Protein AF-A0A817W294-F1 (afdb_monomer)

Structure (mmCIF, N/CA/C/O backbone):
data_AF-A0A817W294-F1
#
_entry.id   AF-A0A817W294-F1
#
loop_
_atom_site.group_PDB
_atom_site.id
_atom_site.type_symbol
_atom_site.label_atom_id
_atom_site.label_alt_id
_atom_site.label_comp_id
_atom_site.label_asym_id
_atom_site.label_entity_id
_atom_site.label_seq_id
_atom_site.pdbx_PDB_ins_code
_atom_site.Cartn_x
_atom_site.Cartn_y
_atom_site.Cartn_z
_atom_site.occupancy
_atom_site.B_iso_or_equiv
_atom_site.auth_seq_id
_atom_site.auth_comp_id
_atom_site.auth_asym_id
_atom_site.auth_atom_id
_atom_site.pdbx_PDB_model_num
ATOM 1 N N . MET A 1 1 ? 1.281 -10.970 -10.893 1.00 59.84 1 MET A N 1
ATOM 2 C CA . MET A 1 1 ? 0.425 -10.815 -12.087 1.00 59.84 1 MET A CA 1
ATOM 3 C C . MET A 1 1 ? 1.211 -10.021 -13.109 1.00 59.84 1 MET A C 1
ATOM 5 O O . MET A 1 1 ? 1.767 -8.992 -12.745 1.00 59.84 1 MET A O 1
ATOM 9 N N . THR A 1 2 ? 1.355 -10.542 -14.321 1.00 75.12 2 THR A N 1
ATOM 10 C CA . THR A 1 2 ? 2.067 -9.890 -15.426 1.00 75.12 2 THR A CA 1
ATOM 11 C C . THR A 1 2 ? 1.050 -9.246 -16.364 1.00 75.12 2 THR A C 1
ATOM 13 O O . THR A 1 2 ? -0.044 -9.769 -16.534 1.00 75.12 2 THR A O 1
ATOM 16 N N . ASN A 1 3 ? 1.405 -8.130 -17.004 1.00 83.56 3 ASN A N 1
ATOM 17 C CA . ASN A 1 3 ? 0.548 -7.475 -18.010 1.00 83.56 3 ASN A CA 1
ATOM 18 C C . ASN A 1 3 ? 0.437 -8.266 -19.328 1.00 83.56 3 ASN A C 1
ATOM 20 O O . ASN A 1 3 ? -0.264 -7.847 -20.247 1.00 83.56 3 ASN A O 1
ATOM 24 N N . TRP A 1 4 ? 1.166 -9.374 -19.424 1.00 86.00 4 TRP A N 1
ATOM 25 C CA . TRP A 1 4 ? 1.313 -10.203 -20.606 1.00 86.00 4 TRP A CA 1
ATOM 26 C C . TRP A 1 4 ? 1.006 -11.648 -20.242 1.00 86.00 4 TRP A C 1
ATOM 28 O O . TRP A 1 4 ? 1.421 -12.120 -19.177 1.00 86.00 4 TRP A O 1
ATOM 38 N N . GLU A 1 5 ? 0.314 -12.328 -21.143 1.00 88.38 5 GLU A N 1
ATOM 39 C CA . GLU A 1 5 ? -0.019 -13.742 -21.067 1.00 88.38 5 GLU A CA 1
ATOM 40 C C . GLU A 1 5 ? 0.782 -14.513 -22.117 1.00 88.38 5 GLU A C 1
ATOM 42 O O . GLU A 1 5 ? 1.008 -14.037 -23.234 1.00 88.38 5 GLU A O 1
ATOM 47 N N . TYR A 1 6 ? 1.254 -15.697 -21.735 1.00 85.00 6 TYR A N 1
ATOM 48 C CA . TYR A 1 6 ? 1.935 -16.604 -22.647 1.00 85.00 6 TYR A CA 1
ATOM 49 C C . TYR A 1 6 ? 0.901 -17.369 -23.469 1.00 85.00 6 TYR A C 1
ATOM 51 O O . TYR A 1 6 ? 0.022 -18.012 -22.899 1.00 85.00 6 TYR A O 1
ATOM 59 N N . VAL A 1 7 ? 1.035 -17.342 -24.794 1.00 80.69 7 VAL A N 1
ATOM 60 C CA . VAL A 1 7 ? 0.187 -18.145 -25.677 1.00 80.69 7 VAL A CA 1
ATOM 61 C C . VAL A 1 7 ? 0.941 -19.429 -26.019 1.00 80.69 7 VAL A C 1
ATOM 63 O O . VAL A 1 7 ? 1.937 -19.365 -26.747 1.00 80.69 7 VAL A O 1
ATOM 66 N N . PRO A 1 8 ? 0.511 -20.600 -25.512 1.00 70.44 8 PRO A N 1
ATOM 67 C CA . PRO A 1 8 ? 1.127 -21.857 -25.897 1.00 70.44 8 PRO A CA 1
ATOM 68 C C . PRO A 1 8 ? 0.886 -22.096 -27.387 1.00 70.44 8 PRO A C 1
ATOM 70 O O . PRO A 1 8 ? -0.252 -22.120 -27.855 1.00 70.44 8 PRO A O 1
ATOM 73 N N . GLN A 1 9 ? 1.969 -22.267 -28.142 1.00 67.56 9 GLN A N 1
ATOM 74 C CA . GLN A 1 9 ? 1.885 -22.640 -29.548 1.00 67.56 9 GLN A CA 1
ATOM 75 C C . GLN A 1 9 ? 1.241 -24.029 -29.638 1.00 67.56 9 GLN A C 1
ATOM 7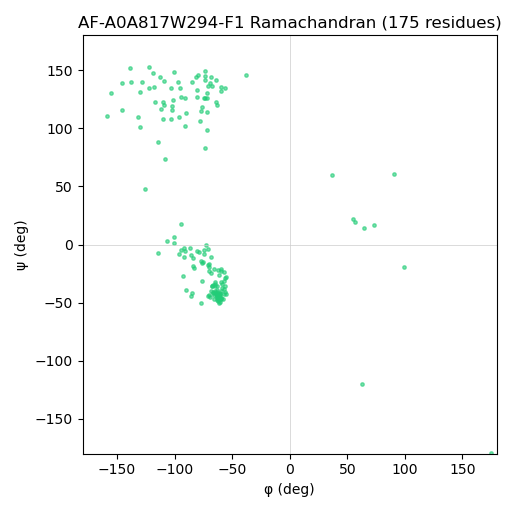7 O O . GLN A 1 9 ? 1.769 -25.002 -29.095 1.00 67.56 9 GLN A O 1
ATOM 82 N N . SER A 1 10 ? 0.098 -24.134 -30.318 1.00 60.41 10 SER A N 1
ATOM 83 C CA . SER A 1 10 ? -0.420 -25.433 -30.740 1.00 60.41 10 SER A CA 1
ATOM 84 C C . SER A 1 10 ? 0.655 -26.134 -31.572 1.00 60.41 10 SER A C 1
ATOM 86 O O . SER A 1 10 ? 1.290 -25.500 -32.415 1.00 60.41 10 SER A O 1
ATOM 88 N N . ALA A 1 11 ? 0.870 -27.415 -31.279 1.00 55.88 11 ALA A N 1
ATOM 89 C CA . ALA A 1 11 ? 1.911 -28.278 -31.825 1.00 55.88 11 ALA A CA 1
ATOM 90 C C . ALA A 1 11 ? 2.219 -28.050 -33.323 1.00 55.88 11 ALA A C 1
ATOM 92 O O . ALA A 1 11 ? 1.309 -27.820 -34.113 1.00 55.88 11 ALA A O 1
ATOM 93 N N . PHE A 1 12 ? 3.499 -28.228 -33.687 1.00 54.03 12 PHE A N 1
ATOM 94 C CA . PHE A 1 12 ? 4.094 -28.176 -35.039 1.00 54.03 12 PHE A CA 1
ATOM 95 C C . PHE A 1 12 ? 4.626 -26.814 -35.533 1.00 54.03 12 PHE A C 1
ATOM 97 O O . PHE A 1 12 ? 4.260 -26.340 -36.604 1.00 54.03 12 PHE A O 1
ATOM 104 N N . SER A 1 13 ? 5.611 -26.243 -34.829 1.00 55.28 13 SER A N 1
ATOM 105 C CA . SER A 1 13 ? 6.611 -25.367 -35.465 1.00 55.28 13 SER A CA 1
ATOM 106 C C . SER A 1 13 ? 8.027 -25.811 -35.069 1.00 55.28 13 SER A C 1
ATOM 108 O O . SER A 1 13 ? 8.276 -26.011 -33.881 1.00 55.28 13 SER A O 1
ATOM 110 N N . PRO A 1 14 ? 8.970 -25.980 -36.019 1.00 63.59 14 PRO A N 1
ATOM 111 C CA . PRO A 1 14 ? 10.350 -26.392 -35.735 1.00 63.59 14 PRO A CA 1
ATOM 112 C C . PRO A 1 14 ? 11.199 -25.290 -35.071 1.00 63.59 14 PRO A C 1
ATOM 114 O O . PRO A 1 14 ? 12.366 -25.520 -34.758 1.00 63.59 14 PRO A O 1
ATOM 117 N N . TYR A 1 15 ? 10.625 -24.108 -34.827 1.00 64.75 15 TYR A N 1
ATOM 118 C CA . TYR A 1 15 ? 11.266 -23.003 -34.121 1.00 64.75 15 TYR A CA 1
ATOM 119 C C . TYR A 1 15 ? 10.505 -22.701 -32.829 1.00 64.75 15 TYR A C 1
ATOM 121 O O . TYR A 1 15 ? 9.316 -22.391 -32.867 1.00 64.75 15 TYR A O 1
ATOM 129 N N . LEU A 1 16 ? 11.204 -22.757 -31.692 1.00 59.41 16 LEU A N 1
ATOM 130 C CA . LEU A 1 16 ? 10.671 -22.404 -30.375 1.00 59.41 16 LEU A CA 1
ATOM 131 C C . LEU A 1 16 ? 10.538 -20.875 -30.282 1.00 59.41 16 LEU A C 1
ATOM 133 O O . LEU A 1 16 ? 11.434 -20.184 -29.802 1.00 59.41 16 LEU A O 1
ATOM 137 N N . GLN A 1 17 ? 9.444 -20.327 -30.807 1.00 64.31 17 GLN A N 1
ATOM 138 C CA . GLN A 1 17 ? 9.115 -18.912 -30.652 1.00 64.31 17 GLN A CA 1
ATOM 139 C C . GLN A 1 17 ? 8.024 -18.788 -29.592 1.00 64.31 17 GLN A C 1
ATOM 141 O O . GLN A 1 17 ? 6.880 -19.185 -29.793 1.00 64.31 17 GLN A O 1
ATOM 146 N N . ALA A 1 18 ? 8.406 -18.272 -28.425 1.00 65.19 18 ALA A N 1
ATOM 147 C CA . ALA A 1 18 ? 7.459 -17.896 -27.390 1.00 65.19 18 ALA A CA 1
ATOM 148 C C . ALA A 1 18 ? 6.792 -16.576 -27.791 1.00 65.19 18 ALA A C 1
ATOM 150 O O . ALA A 1 18 ? 7.474 -15.558 -27.913 1.00 65.19 18 ALA A O 1
ATOM 151 N N . TYR A 1 19 ? 5.473 -16.590 -27.975 1.00 77.25 19 TYR A N 1
ATOM 152 C CA . TYR A 1 19 ? 4.691 -15.376 -28.195 1.00 77.25 19 TYR A CA 1
ATOM 153 C C . TYR A 1 19 ? 3.950 -15.009 -26.915 1.00 77.25 19 TYR A C 1
ATOM 155 O O . TYR A 1 19 ? 3.346 -15.857 -26.253 1.00 77.25 19 TYR A O 1
ATOM 163 N N . THR A 1 20 ? 4.000 -13.728 -26.573 1.00 85.44 20 THR A N 1
ATOM 164 C CA . THR A 1 20 ? 3.191 -13.150 -25.508 1.00 85.44 20 THR A CA 1
ATOM 165 C C . THR A 1 20 ? 2.182 -12.191 -26.112 1.00 85.44 20 THR A C 1
ATOM 167 O O . THR A 1 20 ? 2.463 -11.493 -27.087 1.00 85.44 20 THR A O 1
ATOM 170 N N . VAL A 1 21 ? 0.995 -12.153 -25.524 1.00 88.50 21 VAL A N 1
ATOM 171 C CA . VAL A 1 21 ? -0.052 -11.191 -25.871 1.00 88.50 21 VAL A CA 1
ATOM 172 C C . VAL A 1 21 ? -0.377 -10.346 -24.645 1.00 88.50 21 VAL A C 1
ATOM 174 O O . VAL A 1 21 ? -0.232 -10.828 -23.517 1.00 88.50 21 VAL A O 1
ATOM 177 N N . PRO A 1 22 ? -0.753 -9.071 -24.820 1.00 89.38 22 PRO A N 1
ATOM 178 C CA . PRO A 1 22 ? -1.144 -8.253 -23.689 1.00 89.38 22 PRO A CA 1
ATOM 179 C C . PRO A 1 22 ? -2.471 -8.763 -23.127 1.00 89.38 22 PRO A C 1
ATOM 181 O O . PRO A 1 22 ? -3.393 -9.090 -23.877 1.00 89.38 22 PRO A O 1
ATOM 184 N N . VAL A 1 23 ? -2.572 -8.796 -21.802 1.00 90.19 23 VAL A N 1
ATOM 185 C CA . VAL A 1 23 ? -3.837 -9.075 -21.118 1.00 90.19 23 VAL A CA 1
ATOM 186 C C . VAL A 1 23 ? -4.787 -7.903 -21.368 1.00 90.19 23 VAL A C 1
ATOM 188 O O . VAL A 1 23 ? -4.374 -6.743 -21.285 1.00 90.19 23 VAL A O 1
ATOM 191 N N . ASN A 1 24 ? -6.053 -8.200 -21.662 1.00 90.25 24 ASN A N 1
ATOM 192 C CA . ASN A 1 24 ? -7.080 -7.190 -21.903 1.00 90.25 24 ASN A CA 1
ATOM 193 C C . ASN A 1 24 ? -8.258 -7.366 -20.934 1.00 90.25 24 ASN A C 1
ATOM 195 O O . ASN A 1 24 ? -8.764 -8.474 -20.767 1.00 90.25 24 ASN A O 1
ATOM 199 N N . TYR A 1 25 ? -8.722 -6.265 -20.343 1.00 88.38 25 TYR A N 1
ATOM 200 C CA . TYR A 1 25 ? -9.918 -6.192 -19.500 1.00 88.38 25 TYR A CA 1
ATOM 201 C C . TYR A 1 25 ? -10.975 -5.325 -20.200 1.00 88.38 25 TYR A C 1
ATOM 203 O O . TYR A 1 25 ? -11.007 -4.107 -20.028 1.00 88.38 25 TYR A O 1
ATOM 211 N N . GLY A 1 26 ? -11.819 -5.926 -21.043 1.00 86.38 26 GLY A N 1
ATOM 212 C CA . GLY A 1 26 ? -12.745 -5.166 -21.895 1.00 86.38 26 GLY A CA 1
ATOM 213 C C . GLY A 1 26 ? -11.984 -4.265 -22.875 1.00 86.38 26 GLY A C 1
ATOM 214 O O . GLY A 1 26 ? -11.182 -4.759 -23.663 1.00 86.38 26 GLY A O 1
ATOM 215 N N . GLU A 1 27 ? -12.193 -2.949 -22.801 1.00 88.56 27 GLU A N 1
ATOM 216 C CA . GLU A 1 27 ? -11.468 -1.957 -23.620 1.00 88.56 27 GLU A CA 1
ATOM 217 C C . GLU A 1 27 ? -10.050 -1.653 -23.101 1.00 88.56 27 GLU A C 1
ATOM 219 O O . GLU A 1 27 ? -9.268 -0.947 -23.738 1.00 88.56 27 GLU A O 1
ATOM 224 N N . CYS A 1 28 ? -9.690 -2.191 -21.937 1.00 90.62 28 CYS A N 1
ATOM 225 C CA . CYS A 1 28 ? -8.442 -1.886 -21.268 1.00 90.62 28 CYS A CA 1
ATOM 226 C C . CYS A 1 28 ? -7.304 -2.829 -21.683 1.00 90.62 28 CYS A C 1
ATOM 228 O O . CYS A 1 28 ? -7.328 -4.006 -21.329 1.00 90.62 28 CYS A O 1
ATOM 230 N N . ASN A 1 29 ? -6.280 -2.315 -22.379 1.00 91.69 29 ASN A N 1
ATOM 231 C CA . ASN A 1 29 ? -5.117 -3.094 -22.831 1.00 91.69 29 ASN A CA 1
ATOM 232 C C . ASN A 1 29 ? -3.871 -2.858 -21.959 1.00 91.69 29 ASN A C 1
ATOM 234 O O . ASN A 1 29 ? -3.319 -1.752 -21.912 1.00 91.69 29 ASN A O 1
ATOM 238 N N . CYS A 1 30 ? -3.374 -3.923 -21.327 1.00 91.38 30 CYS A N 1
ATOM 239 C CA . CYS A 1 30 ? -2.264 -3.855 -20.375 1.00 91.38 30 CYS A CA 1
ATOM 240 C C . CYS A 1 30 ? -0.877 -3.693 -20.998 1.00 91.38 30 CYS A C 1
ATOM 242 O O . CYS A 1 30 ? 0.065 -3.311 -20.294 1.00 91.38 30 CYS A O 1
ATOM 244 N N . GLY A 1 31 ? -0.748 -3.946 -22.301 1.00 88.25 31 GLY A N 1
ATOM 245 C CA . GLY A 1 31 ? 0.449 -3.632 -23.078 1.00 88.25 31 GLY A CA 1
ATOM 246 C C . GLY A 1 31 ? 0.559 -2.142 -23.411 1.00 88.25 31 GLY A C 1
ATOM 247 O O . GLY A 1 31 ? 1.669 -1.622 -23.475 1.00 88.25 31 GLY A O 1
ATOM 248 N N . LEU A 1 32 ? -0.575 -1.447 -23.572 1.00 90.44 32 LEU A N 1
ATOM 249 C CA . LEU A 1 32 ? -0.617 -0.007 -23.865 1.00 90.44 32 LEU A CA 1
ATOM 250 C C . LEU A 1 32 ? -0.532 0.854 -22.600 1.00 90.44 32 LEU A C 1
ATOM 252 O O . LEU A 1 32 ? 0.164 1.867 -22.583 1.00 90.44 32 LEU A O 1
ATOM 256 N N . SER A 1 33 ? -1.236 0.469 -21.532 1.00 91.00 33 SER A N 1
ATOM 257 C CA . SER A 1 33 ? -1.216 1.200 -20.264 1.00 91.00 33 SER A CA 1
ATOM 258 C C . SER A 1 33 ? -1.342 0.261 -19.074 1.00 91.00 33 SER A C 1
ATOM 260 O O . SER A 1 33 ? -2.384 -0.337 -18.824 1.00 91.00 33 SER A O 1
ATOM 262 N N . PHE A 1 34 ? -0.292 0.203 -18.258 1.00 88.00 34 PHE A N 1
ATOM 263 C CA . PHE A 1 34 ? -0.285 -0.620 -17.048 1.00 88.00 34 PHE A CA 1
ATOM 264 C C . PHE A 1 34 ? -1.213 -0.100 -15.936 1.00 88.00 34 PHE A C 1
ATOM 266 O O . PHE A 1 34 ? -1.504 -0.832 -14.994 1.00 88.00 34 PHE A O 1
ATOM 273 N N . LYS A 1 35 ? -1.650 1.165 -16.006 1.00 89.62 35 LYS A N 1
ATOM 274 C CA . LYS A 1 35 ? -2.553 1.786 -15.016 1.00 89.62 35 LYS A CA 1
ATOM 275 C C . LYS A 1 35 ? -4.023 1.701 -15.408 1.00 89.62 35 LYS A C 1
ATOM 277 O O . LYS A 1 35 ? -4.868 2.178 -14.658 1.00 89.62 35 LYS A O 1
ATOM 282 N N . CYS A 1 36 ? -4.305 1.189 -16.595 1.00 91.06 36 CYS A N 1
ATOM 283 C CA . CYS A 1 36 ? -5.647 1.151 -17.125 1.00 91.06 36 CYS A CA 1
ATOM 284 C C . CYS A 1 36 ? -6.555 0.251 -16.265 1.00 91.06 36 CYS A C 1
ATOM 286 O O . CYS A 1 36 ? -6.129 -0.797 -15.765 1.00 91.06 36 CYS A O 1
ATOM 288 N N . THR A 1 37 ? -7.800 0.695 -16.097 1.00 91.81 37 THR A N 1
ATOM 289 C CA . THR A 1 37 ? -8.861 0.013 -15.356 1.00 91.81 37 THR A CA 1
ATOM 290 C C . THR A 1 37 ? -10.179 0.133 -16.115 1.00 91.81 37 THR A C 1
ATOM 292 O O . THR A 1 37 ? -10.403 1.085 -16.860 1.00 91.81 37 THR A O 1
ATOM 295 N N . GLN A 1 38 ? -11.050 -0.847 -15.918 1.00 90.56 38 GLN A N 1
ATOM 296 C CA . GLN A 1 38 ? -12.356 -0.970 -16.537 1.00 90.56 38 GLN A CA 1
ATOM 297 C C . GLN A 1 38 ? -13.370 -1.426 -15.486 1.00 90.56 38 GLN A C 1
ATOM 299 O O . GLN A 1 38 ? -13.086 -2.305 -14.668 1.00 90.56 38 GLN A O 1
ATOM 304 N N . SER A 1 39 ? -14.572 -0.853 -15.530 1.00 87.69 39 SER A N 1
ATOM 305 C CA . SER A 1 39 ? -15.683 -1.290 -14.682 1.00 87.69 39 SER A CA 1
ATOM 306 C C . SER A 1 39 ? -16.243 -2.619 -15.186 1.00 87.69 39 SER A C 1
ATOM 308 O O . SER A 1 39 ? -16.632 -2.723 -16.350 1.00 87.69 39 SER A O 1
ATOM 310 N N . SER A 1 40 ? -16.312 -3.614 -14.304 1.00 79.62 40 SER A N 1
ATOM 311 C CA . SER A 1 40 ? -16.955 -4.904 -14.541 1.00 79.62 40 SER A CA 1
ATOM 312 C C . SER A 1 40 ? -17.861 -5.220 -13.356 1.00 79.62 40 SER A C 1
ATOM 314 O O . SER A 1 40 ? -17.383 -5.443 -12.248 1.00 79.62 40 SER A O 1
ATOM 316 N N . GLY A 1 41 ? -19.180 -5.185 -13.563 1.00 72.94 41 GLY A N 1
ATOM 317 C CA . GLY A 1 41 ? -20.146 -5.488 -12.498 1.00 72.94 41 GLY A CA 1
ATOM 318 C C . GLY A 1 41 ? -20.141 -4.505 -11.318 1.00 72.94 41 GLY A C 1
ATOM 319 O O . GLY A 1 41 ? -20.718 -4.805 -10.287 1.00 72.94 41 GLY A O 1
ATOM 320 N N . GLY A 1 42 ? -19.513 -3.331 -11.455 1.00 77.50 42 GLY A N 1
ATOM 321 C CA . GLY A 1 42 ? -19.379 -2.323 -10.396 1.00 77.50 42 GLY A CA 1
ATOM 322 C C . GLY A 1 42 ? -18.028 -2.346 -9.668 1.00 77.50 42 GLY A C 1
ATOM 323 O O . GLY A 1 42 ? -17.640 -1.321 -9.099 1.00 77.50 42 GLY A O 1
ATOM 324 N N . MET A 1 43 ? -17.278 -3.453 -9.751 1.00 84.56 43 MET A N 1
ATOM 325 C CA . MET A 1 43 ? -15.879 -3.512 -9.331 1.00 84.56 43 MET A CA 1
ATOM 326 C C . MET A 1 43 ? -14.991 -3.027 -10.474 1.00 84.5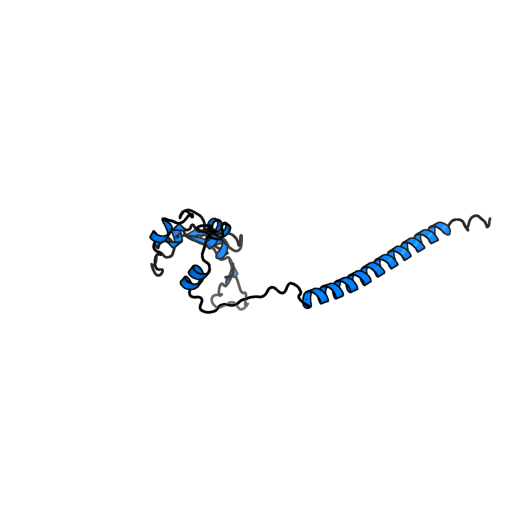6 43 MET A C 1
ATOM 328 O O . MET A 1 43 ? -15.222 -3.339 -11.645 1.00 84.56 43 MET A O 1
ATOM 332 N N . MET A 1 44 ? -13.955 -2.259 -10.153 1.00 90.56 44 MET A N 1
ATOM 333 C CA . MET A 1 44 ? -12.944 -1.928 -11.148 1.00 90.56 44 MET A CA 1
ATOM 334 C C . MET A 1 44 ? -11.981 -3.109 -11.263 1.00 90.56 44 MET A C 1
ATOM 336 O O . MET A 1 44 ? -11.490 -3.631 -10.263 1.00 90.56 44 MET A O 1
ATOM 340 N N . SER A 1 45 ? -11.698 -3.509 -12.494 1.00 89.75 45 SER A N 1
ATOM 341 C CA . SER A 1 45 ? -10.718 -4.532 -12.859 1.00 89.75 45 SER A CA 1
ATOM 342 C C . SER A 1 45 ? -9.699 -3.920 -13.809 1.00 89.75 45 SER A C 1
ATOM 344 O O . SER A 1 45 ? -9.995 -2.948 -14.498 1.00 89.75 45 SER A O 1
ATOM 346 N N . GLY A 1 46 ? -8.479 -4.431 -13.841 1.00 90.44 46 GLY A N 1
ATOM 347 C CA . GLY A 1 46 ? -7.446 -3.806 -14.646 1.00 90.44 46 GLY A CA 1
ATOM 348 C C . GLY A 1 46 ? -6.090 -4.447 -14.469 1.00 90.44 46 GLY A C 1
ATOM 349 O O . GLY A 1 46 ? -5.895 -5.390 -13.703 1.00 90.44 46 GLY A O 1
ATOM 350 N N . CYS A 1 47 ? -5.131 -3.888 -15.188 1.00 90.56 47 CYS A N 1
ATOM 351 C CA . CYS A 1 47 ? -3.784 -4.431 -15.322 1.00 90.56 47 CYS A CA 1
ATOM 352 C C . CYS A 1 47 ? -3.022 -4.443 -14.000 1.00 90.56 47 CYS A C 1
ATOM 354 O O . CYS A 1 47 ? -2.244 -5.355 -13.723 1.00 90.56 47 CYS A O 1
ATOM 356 N N . TYR A 1 48 ? -3.282 -3.437 -13.162 1.00 90.75 48 TYR A N 1
ATOM 357 C CA . TYR A 1 48 ? -2.735 -3.348 -11.821 1.00 90.75 48 TYR A CA 1
ATOM 358 C C . TYR A 1 48 ? -3.850 -3.565 -10.785 1.00 90.75 48 TYR A C 1
ATOM 360 O O . TYR A 1 48 ? -4.685 -2.671 -10.591 1.00 90.75 48 TYR A O 1
ATOM 368 N N . PRO A 1 49 ? -3.873 -4.721 -10.091 1.00 88.12 49 PRO A N 1
ATOM 369 C CA . PRO A 1 49 ? -4.946 -5.069 -9.156 1.00 88.12 49 PRO A CA 1
ATOM 370 C C . PRO A 1 49 ? -5.135 -4.024 -8.064 1.00 88.12 49 PRO A C 1
ATOM 372 O O . PRO A 1 49 ? -6.258 -3.640 -7.763 1.00 88.12 49 PRO A O 1
ATOM 375 N N . LEU A 1 50 ? -4.034 -3.486 -7.528 1.00 91.12 50 LEU A N 1
ATOM 376 C CA . LEU A 1 50 ? -4.102 -2.453 -6.502 1.00 91.12 50 LEU A CA 1
ATOM 377 C C . LEU A 1 50 ? -4.775 -1.179 -7.031 1.00 91.12 50 LEU A C 1
ATOM 379 O O . LEU A 1 50 ? -5.643 -0.645 -6.354 1.00 91.12 50 LEU A O 1
ATOM 383 N N . LYS A 1 51 ? -4.454 -0.709 -8.249 1.00 92.19 51 LYS A N 1
ATOM 384 C CA . LYS A 1 51 ? -5.129 0.483 -8.804 1.00 92.19 51 LYS A CA 1
ATOM 385 C C . LYS A 1 51 ? -6.615 0.227 -9.041 1.00 92.19 51 LYS A C 1
ATOM 387 O O . LYS A 1 51 ? -7.429 1.112 -8.803 1.00 92.19 51 LYS A O 1
ATOM 392 N N . SER A 1 52 ? -6.947 -0.990 -9.449 1.00 91.69 52 SER A N 1
ATOM 393 C CA . SER A 1 52 ? -8.325 -1.432 -9.653 1.00 91.69 52 SER A CA 1
ATOM 394 C C . SER A 1 52 ? -9.105 -1.416 -8.330 1.00 91.69 52 SER A C 1
ATOM 396 O O . SER A 1 52 ? -10.148 -0.777 -8.229 1.00 91.69 52 SER A O 1
ATOM 398 N N . ILE A 1 53 ? -8.548 -1.978 -7.256 1.00 91.62 53 ILE A N 1
ATOM 399 C CA . ILE A 1 53 ? -9.156 -1.928 -5.915 1.00 91.62 53 ILE A CA 1
ATOM 400 C C . ILE A 1 53 ? -9.321 -0.480 -5.438 1.00 91.62 53 ILE A C 1
ATOM 402 O O . ILE A 1 53 ? -10.400 -0.101 -4.996 1.00 91.62 53 ILE A O 1
ATOM 406 N N . LEU A 1 54 ? -8.284 0.350 -5.582 1.00 93.69 54 LEU A N 1
ATOM 407 C CA . LEU A 1 54 ? -8.311 1.756 -5.169 1.00 93.69 54 LEU A CA 1
ATOM 408 C C . LEU A 1 54 ? -9.418 2.557 -5.871 1.00 93.69 54 LEU A C 1
ATOM 410 O O . LEU A 1 54 ? -10.067 3.397 -5.252 1.00 93.69 54 LEU A O 1
ATOM 414 N N . GLN A 1 55 ? -9.667 2.281 -7.148 1.00 93.31 55 GLN A N 1
ATOM 415 C CA . GLN A 1 55 ? -10.707 2.962 -7.921 1.00 93.31 55 GLN A CA 1
ATOM 416 C C . GLN A 1 55 ? -12.099 2.343 -7.769 1.00 93.31 55 GLN A C 1
ATOM 418 O O . GLN A 1 55 ? -13.080 2.928 -8.231 1.00 93.31 55 GLN A O 1
ATOM 423 N N . THR A 1 56 ? -12.207 1.183 -7.125 1.00 92.38 56 THR A N 1
ATOM 424 C CA . THR A 1 56 ? -13.496 0.568 -6.810 1.00 92.38 56 THR A CA 1
ATOM 425 C C . THR A 1 56 ? -14.219 1.404 -5.755 1.00 92.38 56 THR A C 1
ATOM 427 O O . THR A 1 56 ? -13.602 1.988 -4.862 1.00 92.38 56 THR A O 1
ATOM 430 N N . LYS A 1 57 ? -15.545 1.493 -5.870 1.00 91.75 57 LYS A N 1
ATOM 431 C CA . LYS A 1 57 ? -16.384 2.168 -4.874 1.00 91.75 57 LYS A CA 1
ATOM 432 C C . LYS A 1 57 ? -16.662 1.243 -3.692 1.00 91.75 57 LYS A C 1
ATOM 434 O O . LYS A 1 57 ? -16.871 0.047 -3.883 1.00 91.75 57 LYS A O 1
ATOM 439 N N . LEU A 1 58 ? -16.727 1.802 -2.486 1.00 88.81 58 LEU A N 1
ATOM 440 C CA . LEU A 1 58 ? -16.889 1.044 -1.244 1.00 88.81 58 LEU A CA 1
ATOM 441 C C . LEU A 1 58 ? -18.149 0.164 -1.237 1.00 88.81 58 LEU A C 1
ATOM 443 O O . LEU A 1 58 ? -18.082 -0.970 -0.771 1.00 88.81 58 LEU A O 1
ATOM 447 N N . TYR A 1 59 ? -19.266 0.636 -1.801 1.00 86.69 59 TYR A N 1
ATOM 448 C CA . TYR A 1 59 ? -20.527 -0.118 -1.845 1.00 86.69 59 TYR A CA 1
ATOM 449 C C . TYR A 1 59 ? -20.379 -1.491 -2.508 1.00 86.69 59 TYR A C 1
ATOM 451 O O . TYR A 1 59 ? -21.096 -2.420 -2.146 1.00 86.69 59 TYR A O 1
ATOM 459 N N . CYS A 1 60 ? -19.430 -1.633 -3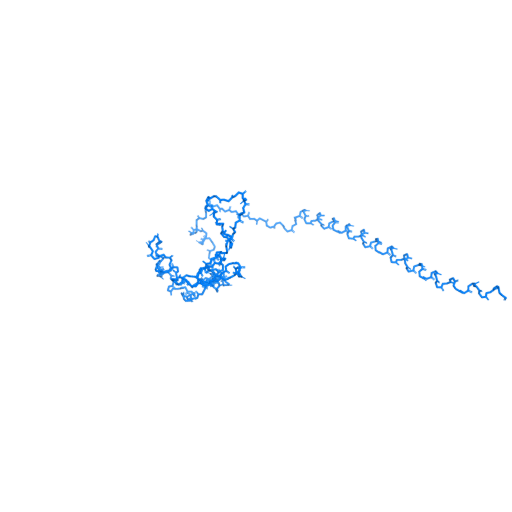.438 1.00 87.88 60 CYS A N 1
ATOM 460 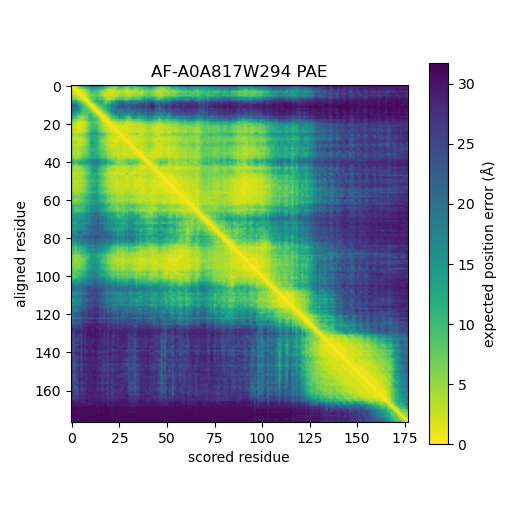C CA . CYS A 1 60 ? -19.189 -2.881 -4.144 1.00 87.88 60 CYS A CA 1
ATOM 461 C C . CYS A 1 60 ? -18.815 -4.022 -3.190 1.00 87.88 60 CYS A C 1
ATOM 463 O O . CYS A 1 60 ? -19.206 -5.156 -3.412 1.00 87.88 60 CYS A O 1
ATOM 465 N N . PHE A 1 61 ? -18.138 -3.724 -2.077 1.00 84.88 61 PHE A N 1
ATOM 466 C CA . PHE A 1 61 ? -17.774 -4.720 -1.062 1.00 84.88 61 PHE A CA 1
ATOM 467 C C . PHE A 1 61 ? -18.956 -5.181 -0.191 1.00 84.88 61 PHE A C 1
ATOM 469 O O . PHE A 1 61 ? -18.821 -6.120 0.592 1.00 84.88 61 PHE A O 1
ATOM 476 N N . TYR A 1 62 ? -20.116 -4.538 -0.326 1.00 83.38 62 TYR A N 1
ATOM 477 C CA . TYR A 1 62 ? -21.338 -4.856 0.415 1.00 83.38 62 TYR A CA 1
ATOM 478 C C . TYR A 1 62 ? -22.464 -5.372 -0.497 1.00 83.38 62 TYR A C 1
ATOM 480 O O . TYR A 1 62 ? -23.483 -5.851 0.002 1.00 83.38 62 TYR A O 1
ATOM 488 N N . ASP A 1 63 ? -22.279 -5.336 -1.822 1.00 83.56 63 ASP A N 1
ATOM 489 C CA . ASP A 1 63 ? -23.209 -5.889 -2.808 1.00 83.56 63 ASP A CA 1
ATOM 490 C C . ASP A 1 63 ? -22.619 -7.142 -3.472 1.00 83.56 63 ASP A C 1
ATOM 492 O O . ASP A 1 63 ? -21.582 -7.098 -4.132 1.00 83.56 63 ASP A O 1
ATOM 496 N N . GLN A 1 64 ? -23.301 -8.280 -3.335 1.00 79.06 64 GLN A N 1
ATOM 497 C CA . GLN A 1 64 ? -22.830 -9.549 -3.900 1.00 79.06 64 GLN A CA 1
ATOM 498 C C . GLN A 1 64 ? -22.788 -9.539 -5.417 1.00 79.06 64 GLN A C 1
ATOM 500 O O . GLN A 1 64 ? -21.894 -10.152 -5.985 1.00 79.06 64 GLN A O 1
ATOM 505 N N . ASN A 1 65 ? -23.693 -8.802 -6.066 1.00 79.75 65 ASN A N 1
ATOM 506 C CA . ASN A 1 65 ? -23.685 -8.688 -7.522 1.00 79.75 65 ASN A CA 1
ATOM 507 C C . ASN A 1 65 ? -22.394 -8.032 -8.031 1.00 79.75 65 ASN A C 1
ATOM 509 O O . ASN A 1 65 ? -22.028 -8.221 -9.188 1.00 79.75 65 ASN A O 1
ATOM 513 N N . CYS A 1 66 ? -21.719 -7.273 -7.163 1.00 82.94 66 CYS A N 1
ATOM 514 C CA . CYS A 1 66 ? -20.502 -6.551 -7.480 1.00 82.94 66 CYS A CA 1
ATOM 515 C C . CYS A 1 66 ? -19.227 -7.362 -7.218 1.00 82.94 66 CYS A C 1
ATOM 517 O O . CYS A 1 66 ? -18.288 -7.302 -8.010 1.00 82.94 66 CYS A O 1
ATOM 519 N N . ILE A 1 67 ? -19.198 -8.140 -6.130 1.00 78.50 67 ILE A N 1
ATOM 520 C CA . ILE A 1 67 ? -18.054 -8.999 -5.781 1.00 78.50 67 ILE A CA 1
ATOM 521 C C . ILE A 1 67 ? -18.028 -10.256 -6.645 1.00 78.50 67 ILE A C 1
ATOM 523 O O . ILE A 1 67 ? -16.982 -10.620 -7.180 1.00 78.50 67 ILE A O 1
ATOM 527 N N . ASP A 1 68 ? -19.162 -10.950 -6.728 1.00 75.62 68 ASP A N 1
ATOM 528 C CA . ASP A 1 68 ? -19.256 -12.233 -7.406 1.00 75.62 68 ASP A CA 1
ATOM 529 C C . ASP A 1 68 ? -20.697 -12.547 -7.798 1.00 75.62 68 ASP A C 1
ATOM 531 O O . ASP A 1 68 ? -21.542 -12.882 -6.961 1.00 75.62 68 ASP A O 1
ATOM 535 N N . SER A 1 69 ? -20.949 -12.527 -9.106 1.00 69.56 69 SER A N 1
ATOM 536 C CA . SER A 1 69 ? -22.210 -12.972 -9.696 1.00 69.56 69 SER A CA 1
ATOM 537 C C . SER A 1 69 ? -22.556 -14.423 -9.351 1.00 69.56 69 SER A C 1
ATOM 539 O O . SER A 1 69 ? -23.727 -14.792 -9.383 1.00 69.56 69 SER A O 1
ATOM 541 N N . ASN A 1 70 ? -21.558 -15.247 -9.020 1.00 72.75 70 ASN A N 1
ATOM 542 C CA . ASN A 1 70 ? -21.717 -16.668 -8.727 1.00 72.75 70 ASN A CA 1
ATOM 543 C C . ASN A 1 70 ? -21.956 -16.940 -7.231 1.00 72.75 70 ASN A C 1
ATOM 545 O O . ASN A 1 70 ? -22.254 -18.075 -6.864 1.00 72.75 70 ASN A O 1
ATOM 549 N N . GLY A 1 71 ? -21.877 -15.914 -6.377 1.00 69.06 71 GLY A N 1
ATOM 550 C CA . GLY A 1 71 ? -22.270 -15.985 -4.970 1.00 69.06 71 GLY A CA 1
ATOM 551 C C . GLY A 1 71 ? -21.328 -16.760 -4.043 1.00 69.06 71 GLY A C 1
ATOM 552 O O . GLY A 1 71 ? -21.732 -17.081 -2.928 1.00 69.06 71 GLY A O 1
ATOM 553 N N . ASN A 1 72 ? -20.083 -17.037 -4.442 1.00 76.12 72 ASN A N 1
ATOM 554 C CA . ASN A 1 72 ? -19.110 -17.738 -3.594 1.00 76.12 72 ASN A CA 1
ATOM 555 C C . ASN A 1 72 ? -18.635 -16.889 -2.410 1.00 76.12 72 ASN A C 1
ATOM 557 O O . ASN A 1 72 ? -18.170 -17.429 -1.407 1.00 76.12 72 ASN A O 1
ATOM 561 N N . PHE A 1 73 ? -18.742 -15.565 -2.521 1.00 71.25 73 PHE A N 1
ATOM 562 C CA . PHE A 1 73 ? -18.360 -14.642 -1.460 1.00 71.25 73 PHE A CA 1
ATOM 563 C C . PHE A 1 73 ? -19.563 -14.241 -0.610 1.00 71.25 73 PHE A C 1
ATOM 565 O O . PHE A 1 73 ? -20.629 -13.883 -1.119 1.00 71.25 73 PHE A O 1
ATOM 572 N N . THR A 1 74 ? -19.369 -14.272 0.706 1.00 71.94 74 THR A N 1
ATOM 573 C CA . THR A 1 74 ? -20.360 -13.836 1.689 1.00 71.94 74 THR A CA 1
ATOM 574 C C . THR A 1 74 ? -20.481 -12.313 1.669 1.00 71.94 74 THR A C 1
ATOM 576 O O . THR A 1 74 ? -19.475 -11.611 1.767 1.00 71.94 74 THR A O 1
ATOM 579 N N . ARG A 1 75 ? -21.712 -11.791 1.586 1.00 68.94 75 ARG A N 1
ATOM 580 C CA . ARG A 1 75 ? -21.970 -10.349 1.737 1.00 68.94 75 ARG A CA 1
ATOM 581 C C . ARG A 1 75 ? -21.512 -9.876 3.111 1.00 68.94 75 ARG A C 1
ATOM 583 O O . ARG A 1 75 ? -21.835 -10.503 4.121 1.00 68.94 75 ARG A O 1
ATOM 590 N N . LEU A 1 76 ? -20.827 -8.738 3.151 1.00 71.88 76 LEU A N 1
ATOM 591 C CA . LEU A 1 76 ? -20.631 -8.002 4.393 1.00 71.88 76 LEU A CA 1
ATOM 592 C C . LEU A 1 76 ? -21.946 -7.317 4.785 1.00 71.88 76 LEU A C 1
ATOM 594 O O . LEU A 1 76 ? -22.691 -6.841 3.929 1.00 71.88 76 LEU A O 1
ATOM 598 N N . ASN A 1 77 ? -22.253 -7.287 6.082 1.00 72.25 77 ASN A N 1
ATOM 599 C CA . ASN A 1 77 ? -23.469 -6.639 6.562 1.00 72.25 77 ASN A CA 1
ATOM 600 C C . ASN A 1 77 ? -23.303 -5.112 6.515 1.00 72.25 77 ASN A C 1
ATOM 602 O O . ASN A 1 77 ? -22.359 -4.565 7.081 1.00 72.25 77 ASN A O 1
ATOM 606 N N . MET A 1 78 ? -24.238 -4.428 5.855 1.00 71.06 78 MET A N 1
ATOM 607 C CA . MET A 1 78 ? -24.223 -2.973 5.689 1.00 71.06 78 MET A CA 1
ATOM 608 C C . MET A 1 78 ? -24.495 -2.219 7.002 1.00 71.06 78 MET A C 1
ATOM 610 O O . MET A 1 78 ? -24.141 -1.049 7.127 1.00 71.06 78 MET A O 1
ATOM 614 N N . SER A 1 79 ? -25.090 -2.880 8.003 1.00 69.75 79 SER A N 1
ATOM 615 C CA . SER A 1 79 ? -25.517 -2.245 9.259 1.00 69.75 79 SER A CA 1
ATOM 616 C C . SER A 1 79 ? -24.378 -1.589 10.051 1.00 69.75 79 SER A C 1
ATOM 618 O O . SER A 1 79 ? -24.621 -0.713 10.873 1.00 69.75 79 SER A O 1
ATOM 620 N N . THR A 1 80 ? -23.125 -1.988 9.821 1.00 64.06 80 THR A N 1
ATOM 621 C CA . THR A 1 80 ? -21.947 -1.371 10.452 1.00 64.06 80 THR A CA 1
ATOM 622 C C . THR A 1 80 ? -21.536 -0.029 9.839 1.00 64.06 80 THR A C 1
ATOM 624 O O . THR A 1 80 ? -20.781 0.694 10.481 1.00 64.06 80 THR A O 1
ATOM 627 N N . LEU A 1 81 ? -22.037 0.345 8.653 1.00 69.75 81 LEU A N 1
ATOM 628 C CA . LEU A 1 81 ? -21.670 1.602 7.978 1.00 69.75 81 LEU A CA 1
ATOM 629 C C . LEU A 1 81 ? -22.632 2.759 8.210 1.00 69.75 81 LEU A C 1
ATOM 631 O O . LEU A 1 81 ? -22.293 3.884 7.861 1.00 69.75 81 LEU A O 1
ATOM 635 N N . GLU A 1 82 ? -23.785 2.540 8.842 1.00 71.19 82 GLU A N 1
ATOM 636 C CA . GLU A 1 82 ? -24.724 3.634 9.139 1.00 71.19 82 GLU A CA 1
ATOM 637 C C . GLU A 1 82 ? -24.109 4.725 10.031 1.00 71.19 82 GLU A C 1
ATOM 639 O O . GLU A 1 82 ? -24.561 5.866 10.016 1.00 71.19 82 GLU A O 1
ATOM 644 N N . LYS A 1 83 ? -23.063 4.379 10.794 1.00 75.88 83 LYS A N 1
ATOM 645 C CA . LYS A 1 83 ? -22.301 5.298 11.651 1.00 75.88 83 LYS A CA 1
ATOM 646 C C . LYS A 1 83 ? -20.916 5.650 11.098 1.00 75.88 83 LYS A C 1
ATOM 648 O O . LYS A 1 83 ? -20.165 6.328 11.790 1.00 75.88 83 LYS A O 1
ATOM 653 N N . SER A 1 84 ? -20.558 5.164 9.910 1.00 81.75 84 SER A N 1
ATOM 654 C CA . SER A 1 84 ? -19.262 5.470 9.299 1.00 81.75 84 SER A CA 1
ATOM 655 C C . SER A 1 84 ? -19.259 6.904 8.780 1.00 81.75 84 SER A C 1
ATOM 657 O O . SER A 1 84 ? -20.267 7.395 8.265 1.00 81.75 84 SER A O 1
ATOM 659 N N . GLN A 1 85 ? -18.113 7.576 8.866 1.00 85.62 85 GLN A N 1
ATOM 660 C CA . GLN A 1 85 ? -17.944 8.870 8.206 1.00 85.62 85 GLN A CA 1
ATOM 661 C C . GLN A 1 85 ? -17.762 8.736 6.685 1.00 85.62 85 GLN A C 1
ATOM 663 O O . GLN A 1 85 ? -17.878 9.719 5.947 1.00 85.62 85 GLN A O 1
ATOM 668 N N . PHE A 1 86 ? -17.468 7.530 6.191 1.00 86.19 86 PHE A N 1
ATOM 669 C CA . PHE A 1 86 ? -17.234 7.280 4.778 1.00 86.19 86 PHE A CA 1
ATOM 670 C C . PHE A 1 86 ? -18.531 6.908 4.060 1.00 86.19 86 PHE A C 1
ATOM 672 O O . PHE A 1 86 ? -19.227 5.954 4.400 1.00 86.19 86 PHE A O 1
ATOM 679 N N . ASN A 1 87 ? -18.840 7.642 2.990 1.00 86.94 87 ASN A N 1
ATOM 680 C CA . ASN A 1 87 ? -19.980 7.330 2.136 1.00 86.94 87 ASN A CA 1
ATOM 681 C C . ASN A 1 87 ? -19.706 6.052 1.322 1.00 86.94 87 ASN A C 1
ATOM 683 O O . ASN A 1 87 ? -18.647 5.923 0.710 1.00 86.94 87 ASN A O 1
ATOM 687 N N . LEU A 1 88 ? -20.682 5.151 1.214 1.00 86.69 88 LEU A N 1
ATOM 688 C CA . LEU A 1 88 ? -20.613 3.945 0.375 1.00 86.69 88 LEU A CA 1
ATOM 689 C C . LEU A 1 88 ? -20.288 4.228 -1.102 1.00 86.69 88 LEU A C 1
ATOM 691 O O . LEU A 1 88 ? -19.677 3.409 -1.785 1.00 86.69 88 LEU A O 1
ATOM 695 N N . ASN A 1 89 ? -20.648 5.405 -1.608 1.00 88.88 89 ASN A N 1
ATOM 696 C CA . ASN A 1 89 ? -20.337 5.823 -2.974 1.00 88.88 89 ASN A CA 1
ATOM 697 C C . ASN A 1 89 ? -18.905 6.348 -3.159 1.00 88.88 89 ASN A C 1
ATOM 699 O O . ASN A 1 89 ? -18.515 6.639 -4.293 1.00 88.88 89 ASN A O 1
ATOM 703 N N . SER A 1 90 ? -18.131 6.484 -2.079 1.00 90.81 90 SER A N 1
ATOM 704 C CA . SER A 1 90 ? -16.732 6.905 -2.148 1.00 90.81 90 SER A CA 1
ATOM 705 C C . SER 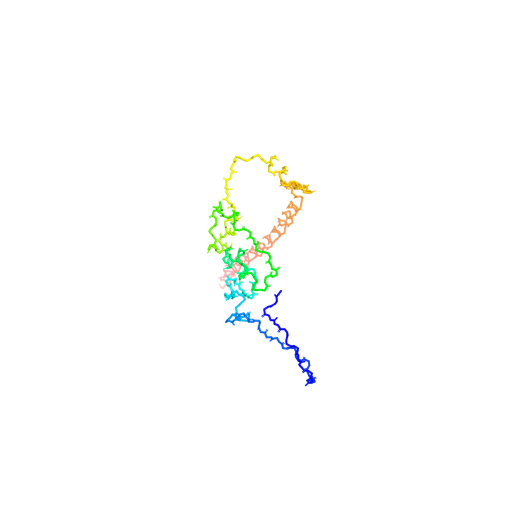A 1 90 ? -15.832 5.793 -2.694 1.00 90.81 90 SER A C 1
ATOM 707 O O . SER A 1 90 ? -16.112 4.602 -2.545 1.00 90.81 90 SER A O 1
ATOM 709 N N . ILE A 1 91 ? -14.759 6.193 -3.377 1.00 93.00 91 ILE A N 1
ATOM 710 C CA . ILE A 1 91 ? -13.725 5.273 -3.864 1.00 93.00 91 ILE A CA 1
ATOM 711 C C . ILE A 1 91 ? -12.771 4.893 -2.729 1.00 93.00 91 ILE A C 1
ATOM 713 O O . ILE A 1 91 ? -12.447 5.730 -1.882 1.00 93.00 91 ILE A O 1
ATOM 717 N N . ILE A 1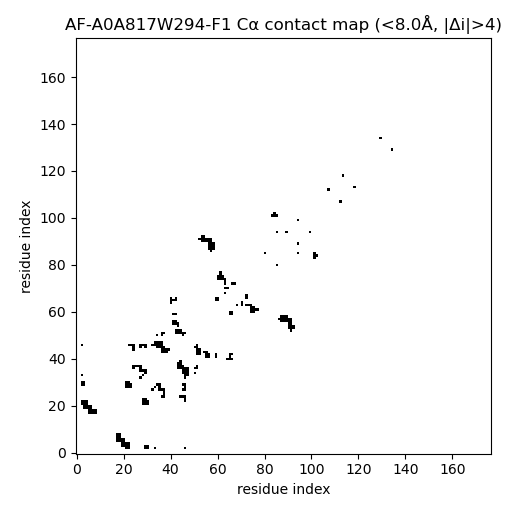 92 ? -12.271 3.657 -2.748 1.00 93.25 92 ILE A N 1
ATOM 718 C CA . ILE A 1 92 ? -11.334 3.142 -1.736 1.00 93.25 92 ILE A CA 1
ATOM 719 C C . ILE A 1 92 ? -10.077 4.017 -1.618 1.00 93.25 92 ILE A C 1
ATOM 721 O O . ILE A 1 92 ? -9.591 4.244 -0.514 1.00 93.25 92 ILE A O 1
ATOM 725 N N . GLU A 1 93 ? -9.588 4.582 -2.725 1.00 94.31 93 GLU A N 1
ATOM 726 C CA . GLU A 1 93 ? -8.455 5.519 -2.742 1.00 94.31 93 GLU A CA 1
ATOM 727 C C . GLU A 1 93 ? -8.688 6.721 -1.820 1.00 94.31 93 GLU A C 1
ATOM 729 O O . GLU A 1 93 ? -7.807 7.094 -1.052 1.00 94.31 93 GLU A O 1
ATOM 734 N N . SER A 1 94 ? -9.896 7.292 -1.831 1.00 92.81 94 SER A N 1
ATOM 735 C CA . SER A 1 94 ? -10.239 8.429 -0.972 1.00 92.81 94 SER A CA 1
ATOM 736 C C . SER A 1 94 ? -10.280 8.042 0.503 1.00 92.81 94 SER A C 1
ATOM 738 O O . SER A 1 94 ? -9.906 8.844 1.354 1.00 92.81 94 SER A O 1
ATOM 740 N N . ILE A 1 95 ? -10.739 6.829 0.810 1.00 92.62 95 ILE A N 1
ATOM 741 C CA . ILE A 1 95 ? -10.834 6.325 2.184 1.00 92.62 95 ILE A CA 1
ATOM 742 C C . ILE A 1 95 ? -9.428 6.063 2.738 1.00 92.62 95 ILE A C 1
ATOM 744 O O . ILE A 1 95 ? -9.111 6.467 3.856 1.00 92.62 95 ILE A O 1
ATOM 748 N N . LEU A 1 96 ? -8.552 5.458 1.933 1.00 93.19 96 LEU A N 1
ATOM 749 C CA . LEU A 1 96 ? -7.156 5.207 2.297 1.00 93.19 96 LEU A CA 1
ATOM 750 C C . LEU A 1 96 ? -6.332 6.485 2.439 1.00 93.19 96 LEU A C 1
ATOM 752 O O . LEU A 1 96 ? -5.486 6.554 3.327 1.00 93.19 96 LEU A O 1
ATOM 756 N N . ASN A 1 97 ? -6.596 7.510 1.627 1.00 93.00 97 ASN A N 1
ATOM 757 C CA . ASN A 1 97 ? -5.957 8.819 1.792 1.00 93.00 97 ASN A CA 1
ATOM 758 C C . ASN A 1 97 ? -6.288 9.459 3.153 1.00 93.00 97 ASN A C 1
ATOM 760 O O . ASN A 1 97 ? -5.472 10.201 3.690 1.00 93.00 97 ASN A O 1
ATOM 764 N N . ASN A 1 98 ? -7.436 9.106 3.740 1.00 90.06 98 ASN A N 1
ATOM 765 C CA . ASN A 1 98 ? -7.836 9.482 5.099 1.00 90.06 98 ASN A CA 1
ATOM 766 C C . ASN A 1 98 ? -7.474 8.406 6.142 1.00 90.06 98 ASN A C 1
ATOM 768 O O . ASN A 1 98 ? -8.031 8.384 7.239 1.00 90.06 98 ASN A O 1
ATOM 772 N N . LEU A 1 99 ? -6.561 7.491 5.793 1.00 88.94 99 LEU A N 1
ATOM 773 C CA . LEU A 1 99 ? -6.065 6.399 6.636 1.00 88.94 99 LEU A CA 1
ATOM 774 C C . LEU A 1 99 ? -7.166 5.469 7.171 1.00 88.94 99 LEU A C 1
ATOM 776 O O . LEU A 1 99 ? -6.943 4.752 8.143 1.00 88.94 99 LEU A O 1
ATOM 780 N N . MET A 1 100 ? -8.349 5.474 6.546 1.00 87.12 100 MET A N 1
ATOM 781 C CA . MET A 1 100 ? -9.537 4.744 7.005 1.00 87.12 100 MET A CA 1
ATOM 782 C C . MET A 1 100 ? -9.937 5.069 8.458 1.00 87.12 100 MET A C 1
ATOM 784 O O . MET A 1 100 ? -10.601 4.268 9.112 1.00 87.12 100 MET A O 1
ATOM 788 N N . ILE A 1 101 ? -9.514 6.219 8.991 1.00 85.75 101 ILE A N 1
ATOM 789 C CA . ILE A 1 101 ? -9.826 6.618 10.367 1.00 85.75 101 ILE A CA 1
ATOM 790 C C . ILE A 1 101 ? -11.302 6.980 10.416 1.00 85.75 101 ILE A C 1
ATOM 792 O O . ILE A 1 101 ? -11.712 7.799 9.620 1.00 85.75 101 ILE A O 1
ATOM 796 N N . GLU A 1 102 ? -12.098 6.395 11.309 1.00 83.00 102 GLU A N 1
ATOM 797 C CA . GLU A 1 102 ? -13.532 6.720 11.425 1.00 83.00 102 GLU A CA 1
ATOM 798 C C . GLU A 1 102 ? -13.782 7.931 12.335 1.00 83.00 102 GLU A C 1
ATOM 800 O O . GLU A 1 102 ? -14.538 8.833 11.993 1.00 83.00 102 GLU A O 1
ATOM 805 N N . GLU A 1 103 ? -13.109 7.984 13.488 1.00 82.62 103 GLU A N 1
ATOM 806 C CA . GLU A 1 103 ? -13.222 9.072 14.461 1.00 82.62 103 GLU A CA 1
ATOM 807 C C . GLU A 1 103 ? -11.867 9.311 15.144 1.00 82.62 103 GLU A C 1
ATOM 809 O O . GLU A 1 103 ? -11.183 8.366 15.544 1.00 82.62 103 GLU A O 1
ATOM 814 N N . TYR A 1 104 ? -11.496 10.577 15.349 1.00 77.50 104 TYR A N 1
ATOM 815 C CA . TYR A 1 104 ? -10.337 10.947 16.163 1.00 77.50 104 TYR A CA 1
ATOM 816 C C . TYR A 1 104 ? -10.773 11.163 17.613 1.00 77.50 104 TYR A C 1
ATOM 818 O O . TYR A 1 104 ? -11.324 12.210 17.954 1.00 77.50 104 TYR A O 1
ATOM 826 N N . LYS A 1 105 ? -10.518 10.180 18.482 1.00 80.31 105 LYS A N 1
ATOM 827 C CA . LYS A 1 105 ? -10.742 10.315 19.929 1.00 80.31 105 LYS A CA 1
ATOM 828 C C . LYS A 1 105 ? -9.420 10.556 20.641 1.00 80.31 105 LYS A C 1
ATOM 830 O O . LYS A 1 105 ? -8.549 9.694 20.642 1.00 80.31 105 LYS A O 1
ATOM 835 N N . SER A 1 106 ? -9.283 11.731 21.249 1.00 77.25 106 SER A N 1
ATOM 836 C CA . SER A 1 106 ? -8.119 12.097 22.066 1.00 77.25 106 SER A CA 1
ATOM 837 C C . SER A 1 106 ? -8.207 11.578 23.502 1.00 77.25 106 SER A C 1
ATOM 839 O O . SER A 1 106 ? -7.186 11.477 24.173 1.00 77.25 106 SER A O 1
ATOM 841 N N . ASP A 1 107 ? -9.413 11.247 23.963 1.00 82.75 107 ASP A N 1
ATOM 842 C CA . ASP A 1 107 ? -9.680 10.739 25.308 1.00 82.75 107 ASP A CA 1
ATOM 843 C C . ASP A 1 107 ? -10.042 9.249 25.233 1.00 82.75 107 ASP A C 1
ATOM 845 O O . ASP A 1 107 ? -11.211 8.856 25.269 1.00 82.75 107 ASP A O 1
ATOM 849 N N . ILE A 1 108 ? -9.028 8.412 24.991 1.00 82.19 108 ILE A N 1
ATOM 850 C CA . ILE A 1 108 ? -9.178 6.954 24.979 1.00 82.19 108 ILE A CA 1
ATOM 851 C C . ILE A 1 108 ? -8.317 6.321 26.065 1.00 82.19 108 ILE A C 1
ATOM 853 O O . ILE A 1 108 ? -7.139 6.636 26.228 1.00 82.19 108 ILE A O 1
ATOM 857 N N . SER A 1 109 ? -8.897 5.361 26.783 1.00 86.88 109 SER A N 1
ATOM 858 C CA . SER A 1 109 ? -8.120 4.472 27.640 1.00 86.88 109 SER A CA 1
ATOM 859 C C . SER A 1 109 ? -7.446 3.413 26.771 1.00 86.88 109 SER A C 1
ATOM 861 O O . SER A 1 109 ? -8.096 2.488 26.276 1.00 86.88 109 SER A O 1
ATOM 863 N N . TYR A 1 110 ? -6.131 3.547 26.592 1.00 82.06 110 TYR A N 1
ATOM 864 C CA . TYR A 1 110 ? -5.318 2.551 25.892 1.00 82.06 110 TYR A CA 1
ATOM 865 C C . TYR A 1 110 ? -5.399 1.176 26.561 1.00 82.06 110 TYR A C 1
ATOM 867 O O . TYR A 1 110 ? -5.411 0.163 25.869 1.00 82.06 110 TYR A O 1
ATOM 875 N N . GLU A 1 111 ? -5.524 1.129 27.889 1.00 84.12 111 GLU A N 1
ATOM 876 C CA . GLU A 1 111 ? -5.703 -0.119 28.632 1.00 84.12 111 GLU A CA 1
ATOM 877 C C . GLU A 1 111 ? -6.979 -0.849 28.193 1.00 84.12 111 GLU A C 1
ATOM 879 O O . GLU A 1 111 ? -6.928 -2.018 27.811 1.00 84.12 111 GLU A O 1
ATOM 884 N N . ASN A 1 112 ? -8.111 -0.142 28.139 1.00 85.25 112 ASN A N 1
ATOM 885 C CA . ASN A 1 112 ? -9.364 -0.721 27.655 1.00 85.25 112 ASN A CA 1
ATOM 886 C C . ASN A 1 112 ? -9.277 -1.137 26.182 1.00 85.25 112 ASN A C 1
ATOM 888 O O . ASN A 1 112 ? -9.805 -2.188 25.820 1.00 85.25 112 ASN A O 1
ATOM 892 N N . TYR A 1 113 ? -8.604 -0.347 25.344 1.00 83.31 113 TYR A N 1
ATOM 893 C CA . TYR A 1 113 ? -8.400 -0.670 23.932 1.00 83.31 113 TYR A CA 1
ATOM 894 C C . TYR A 1 113 ? -7.603 -1.972 23.749 1.00 83.31 113 TYR A C 1
ATOM 896 O O . TYR A 1 113 ? -8.051 -2.886 23.056 1.00 83.31 113 TYR A O 1
ATOM 904 N N . PHE A 1 114 ? -6.456 -2.113 24.417 1.00 84.62 114 PHE A N 1
ATOM 905 C CA . PHE A 1 114 ? -5.640 -3.325 24.321 1.00 84.62 114 PHE A CA 1
ATOM 906 C C . PHE A 1 114 ? -6.325 -4.544 24.949 1.00 84.62 114 PHE A C 1
ATOM 908 O O . PHE A 1 114 ? -6.229 -5.642 24.397 1.00 84.62 114 PHE A O 1
ATOM 915 N N . ASN A 1 115 ? -7.075 -4.354 26.039 1.00 86.19 115 ASN A N 1
ATOM 916 C CA . ASN A 1 115 ? -7.869 -5.417 26.659 1.00 86.19 115 ASN A CA 1
ATOM 917 C C . ASN A 1 115 ? -8.974 -5.943 25.732 1.00 86.19 115 ASN A C 1
ATOM 919 O O . ASN A 1 115 ? -9.249 -7.144 25.735 1.00 86.19 115 ASN A O 1
ATOM 923 N N . GLN A 1 116 ? -9.589 -5.078 24.918 1.00 86.75 116 GLN A N 1
ATOM 924 C CA . GLN A 1 116 ? -10.565 -5.491 23.904 1.00 86.75 116 GLN A CA 1
ATOM 925 C C . GLN A 1 116 ? -9.900 -6.229 22.741 1.00 86.75 116 GLN A C 1
ATOM 927 O O . GLN A 1 116 ? -10.383 -7.282 22.327 1.00 86.75 116 GLN A O 1
ATOM 932 N N . CYS A 1 117 ? -8.775 -5.712 22.244 1.00 84.25 117 CYS A N 1
ATOM 933 C CA . CYS A 1 117 ? -8.070 -6.290 21.101 1.00 84.25 117 CYS A CA 1
ATOM 934 C C . CYS A 1 117 ? -7.381 -7.630 21.411 1.00 84.25 117 CYS A C 1
ATOM 936 O O . CYS A 1 117 ? -7.035 -8.336 20.467 1.00 84.25 117 CYS A O 1
ATOM 938 N N . LYS A 1 118 ? -7.168 -7.973 22.695 1.00 85.81 118 LYS A N 1
ATOM 939 C CA . LYS A 1 118 ? -6.502 -9.206 23.170 1.00 85.81 118 LYS A CA 1
ATOM 940 C C . LYS A 1 118 ? -5.339 -9.641 22.259 1.00 85.81 118 LYS A C 1
ATOM 942 O O . LYS A 1 118 ? -5.390 -10.729 21.680 1.00 85.81 118 LYS A O 1
ATOM 947 N N . PRO A 1 119 ? -4.309 -8.797 22.084 1.00 84.12 119 PRO A N 1
ATOM 948 C CA . PRO A 1 119 ? -3.221 -9.104 21.167 1.00 84.12 119 PRO A CA 1
ATOM 949 C C . PRO A 1 119 ? -2.527 -10.409 21.579 1.00 84.12 119 PRO A C 1
ATOM 951 O O . PRO A 1 119 ? -2.175 -10.599 22.741 1.00 84.12 119 PRO A O 1
ATOM 954 N N . SER A 1 120 ? -2.312 -11.310 20.619 1.00 85.56 120 SER A N 1
ATOM 955 C CA . SER A 1 120 ? -1.663 -12.608 20.855 1.00 85.56 120 SER A CA 1
ATOM 956 C C . SER A 1 120 ? -0.180 -12.486 21.211 1.00 85.56 120 SER A C 1
ATOM 958 O O . SER A 1 120 ? 0.390 -13.374 21.837 1.00 85.56 120 SER A O 1
ATOM 960 N N . SER A 1 121 ? 0.459 -11.392 20.801 1.00 83.56 121 SER A N 1
ATOM 961 C CA . SER A 1 121 ? 1.861 -11.098 21.083 1.00 83.56 121 SER A CA 1
ATOM 962 C C . SER A 1 121 ? 2.093 -9.594 21.035 1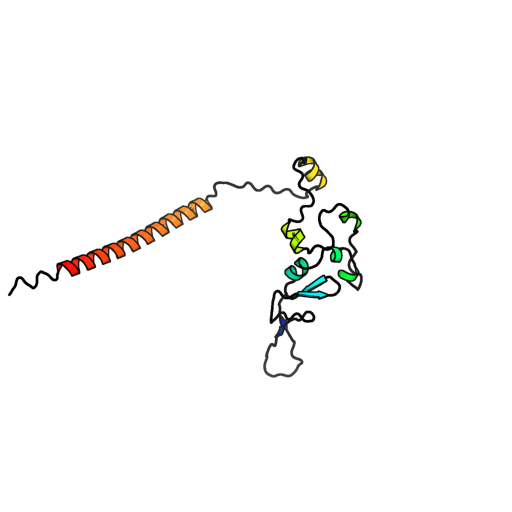.00 83.56 121 SER A C 1
ATOM 964 O O . SER A 1 121 ? 1.735 -8.948 20.049 1.00 83.56 121 SER A O 1
ATOM 966 N N . CYS A 1 122 ? 2.740 -9.047 22.059 1.00 78.50 122 CYS A N 1
ATOM 967 C CA . CYS A 1 122 ? 3.191 -7.660 22.067 1.00 78.50 122 CYS A CA 1
ATOM 968 C C . CYS A 1 122 ? 4.690 -7.620 21.764 1.00 78.50 122 CYS A C 1
ATOM 970 O O . CYS A 1 122 ? 5.481 -8.239 22.472 1.00 78.50 122 CYS A O 1
ATOM 972 N N . SER A 1 123 ? 5.082 -6.873 20.733 1.00 77.06 123 SER A N 1
ATOM 973 C CA . SER A 1 123 ? 6.481 -6.534 20.475 1.00 77.06 123 SER A CA 1
ATOM 974 C C . SER A 1 123 ? 6.660 -5.051 20.747 1.00 77.06 123 SER A C 1
ATOM 976 O O . SER A 1 123 ? 5.978 -4.228 20.139 1.00 77.06 123 SER A O 1
ATOM 978 N N . TYR A 1 124 ? 7.568 -4.700 21.650 1.00 74.50 124 TYR A N 1
ATOM 979 C CA . TYR A 1 124 ? 7.997 -3.318 21.810 1.00 74.50 124 TYR A CA 1
ATOM 980 C C . TYR A 1 124 ? 9.295 -3.123 21.020 1.00 74.50 124 TYR A C 1
ATOM 982 O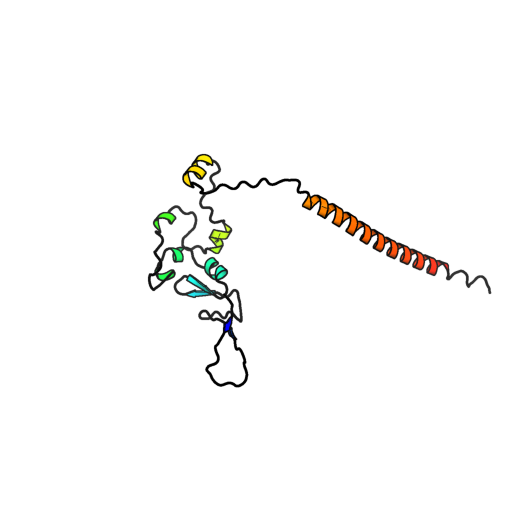 O . TYR A 1 124 ? 10.177 -3.981 21.020 1.00 74.50 124 TYR A O 1
ATOM 990 N N . SER A 1 125 ? 9.433 -1.985 20.349 1.00 72.56 125 SER A N 1
ATOM 991 C CA . SER A 1 125 ? 10.698 -1.564 19.748 1.00 72.56 125 SER A CA 1
ATOM 992 C C . SER A 1 125 ? 11.209 -0.346 20.503 1.00 72.56 125 SER A C 1
ATOM 994 O O . SER A 1 125 ? 10.570 0.706 20.484 1.00 72.56 125 SER A O 1
ATOM 996 N N . TYR A 1 126 ? 12.364 -0.461 21.154 1.00 74.75 126 TYR A N 1
ATOM 997 C CA . TYR A 1 126 ? 13.065 0.722 21.643 1.00 74.75 126 TYR A CA 1
ATOM 998 C C . TYR A 1 126 ? 13.766 1.390 20.465 1.00 74.75 126 TYR A C 1
ATOM 1000 O O . TYR A 1 126 ? 14.696 0.826 19.887 1.00 74.75 126 TYR A O 1
ATOM 1008 N N . ILE A 1 127 ? 13.338 2.602 20.116 1.00 72.06 127 ILE A N 1
ATOM 1009 C CA . ILE A 1 127 ? 14.075 3.446 19.179 1.00 72.06 127 ILE A CA 1
ATOM 1010 C C . ILE A 1 127 ? 15.321 3.929 19.924 1.00 72.06 127 ILE A C 1
ATOM 1012 O O . ILE A 1 127 ? 15.255 4.849 20.739 1.00 72.06 127 ILE A O 1
ATOM 1016 N N . LYS A 1 128 ? 16.462 3.270 19.700 1.00 69.69 128 LYS A N 1
ATOM 1017 C CA . LYS A 1 128 ? 17.744 3.762 20.207 1.00 69.69 128 LYS A CA 1
ATOM 1018 C C . LYS A 1 128 ? 18.135 4.985 19.385 1.00 69.69 128 LYS A C 1
ATOM 1020 O O . LYS A 1 128 ? 18.409 4.881 18.197 1.00 69.69 128 LYS A O 1
ATOM 1025 N N . THR A 1 129 ? 18.164 6.141 20.035 1.00 67.19 129 THR A N 1
ATOM 1026 C CA . THR A 1 129 ? 18.541 7.433 19.442 1.00 67.19 129 THR A CA 1
ATOM 1027 C C . THR A 1 129 ? 20.024 7.525 19.069 1.00 67.19 129 THR A C 1
ATOM 1029 O O . THR A 1 129 ? 20.418 8.464 18.384 1.00 67.19 129 THR A O 1
ATOM 1032 N N . HIS A 1 130 ? 20.851 6.564 19.491 1.00 65.31 130 HIS A N 1
ATOM 1033 C CA . HIS A 1 130 ? 22.246 6.415 19.079 1.00 65.31 130 HIS A CA 1
ATOM 1034 C C . HIS A 1 130 ? 22.503 4.977 18.633 1.00 65.31 130 HIS A C 1
ATOM 1036 O O . HIS A 1 130 ? 22.666 4.073 19.455 1.00 65.31 130 HIS A O 1
ATOM 1042 N N . ASP A 1 131 ? 22.531 4.782 17.318 1.00 77.44 131 ASP A N 1
ATOM 1043 C CA . ASP A 1 131 ? 22.966 3.538 16.700 1.00 77.44 131 ASP A CA 1
ATOM 1044 C C . ASP A 1 131 ? 24.455 3.646 16.332 1.00 77.44 131 ASP A C 1
ATOM 1046 O O . ASP A 1 131 ? 24.883 4.577 15.648 1.00 77.44 131 ASP A O 1
ATOM 1050 N N . ILE A 1 132 ? 25.255 2.682 16.789 1.00 82.81 132 ILE A N 1
ATOM 1051 C CA . ILE A 1 132 ? 26.695 2.578 16.503 1.00 82.81 132 ILE A CA 1
ATOM 1052 C C . ILE A 1 132 ? 26.938 2.528 14.985 1.00 82.81 132 ILE A C 1
ATOM 1054 O O . ILE A 1 132 ? 27.946 3.042 14.489 1.00 82.81 132 ILE A O 1
ATOM 1058 N N . THR A 1 133 ? 25.995 1.961 14.227 1.00 82.75 133 THR A N 1
ATOM 1059 C CA . THR A 1 133 ? 26.068 1.911 12.763 1.00 82.75 133 THR A CA 1
ATOM 1060 C C . THR A 1 133 ? 26.044 3.312 12.145 1.00 82.75 133 THR A C 1
ATOM 1062 O O . THR A 1 133 ? 26.860 3.606 11.274 1.00 82.75 133 THR A O 1
ATOM 1065 N N . GLN A 1 134 ? 25.211 4.225 12.653 1.00 86.81 134 GLN A N 1
ATOM 1066 C CA . GLN A 1 134 ? 25.141 5.602 12.157 1.00 86.81 134 GLN A CA 1
ATOM 1067 C C . GLN A 1 134 ? 26.436 6.372 12.440 1.00 86.81 134 GLN A C 1
ATOM 1069 O O . GLN A 1 134 ? 26.946 7.067 11.560 1.00 86.81 134 GLN A O 1
ATOM 1074 N N . THR A 1 135 ? 27.021 6.193 13.627 1.00 87.44 135 THR A N 1
ATOM 1075 C CA . THR A 1 135 ? 28.298 6.828 13.991 1.00 87.44 135 THR A CA 1
ATOM 1076 C C . THR A 1 135 ? 29.436 6.377 13.072 1.00 87.44 135 THR A C 1
ATOM 1078 O O . THR A 1 135 ? 30.220 7.199 12.598 1.00 87.44 135 THR A O 1
ATOM 1081 N N . THR A 1 136 ? 29.523 5.079 12.770 1.00 92.38 136 THR A N 1
ATOM 1082 C CA . THR A 1 136 ? 30.579 4.547 11.888 1.00 92.38 136 THR A CA 1
ATOM 1083 C C . THR A 1 136 ? 30.416 5.003 10.438 1.00 92.38 136 THR A C 1
ATOM 1085 O O . THR A 1 136 ? 31.403 5.397 9.815 1.00 92.38 136 THR A O 1
ATOM 1088 N N . MET A 1 137 ? 29.185 5.053 9.918 1.00 92.69 137 MET A N 1
ATOM 1089 C CA . MET A 1 137 ? 28.902 5.599 8.584 1.00 92.69 137 MET A CA 1
ATOM 1090 C C . MET A 1 137 ? 29.318 7.067 8.465 1.00 92.69 137 MET A C 1
ATOM 1092 O O . MET A 1 137 ? 29.898 7.463 7.450 1.00 92.69 137 MET A O 1
ATOM 1096 N N . PHE A 1 138 ? 29.076 7.865 9.507 1.00 93.25 138 PHE A N 1
ATOM 1097 C CA . PHE A 1 138 ? 29.495 9.264 9.546 1.00 93.25 138 PHE A CA 1
ATOM 1098 C C . PHE A 1 138 ? 31.015 9.416 9.493 1.00 93.25 138 PHE A C 1
ATOM 1100 O O . PHE A 1 138 ? 31.517 10.217 8.707 1.00 93.25 138 PHE A O 1
ATOM 1107 N N . LEU A 1 139 ? 31.756 8.622 10.271 1.00 95.31 139 LEU A N 1
ATOM 1108 C CA . LEU A 1 139 ? 33.221 8.653 10.264 1.00 95.31 139 LEU A CA 1
ATOM 1109 C C . LEU A 1 139 ? 33.788 8.274 8.892 1.00 95.31 139 LEU A C 1
ATOM 1111 O O . LEU A 1 139 ? 34.642 8.985 8.366 1.00 95.31 139 LEU A O 1
ATOM 1115 N N . VAL A 1 140 ? 33.277 7.204 8.278 1.00 95.75 140 VAL A N 1
ATOM 1116 C CA . VAL A 1 140 ? 33.706 6.778 6.935 1.00 95.75 140 VAL A CA 1
ATOM 1117 C C . VAL A 1 140 ? 33.411 7.863 5.898 1.00 95.75 140 VAL A C 1
ATOM 1119 O O . VAL A 1 140 ? 34.271 8.181 5.077 1.00 95.75 140 VAL A O 1
ATOM 1122 N N . SER A 1 141 ? 32.228 8.475 5.965 1.00 94.44 141 SER A N 1
ATOM 1123 C CA . SER A 1 141 ? 31.824 9.548 5.049 1.00 94.44 141 SER A CA 1
ATOM 1124 C C . SER A 1 141 ? 32.686 10.799 5.214 1.00 94.44 141 SER A C 1
ATOM 1126 O O . SER A 1 141 ? 33.086 11.410 4.224 1.00 94.44 141 SER A O 1
ATOM 1128 N N . LEU A 1 142 ? 33.024 11.157 6.454 1.00 96.44 142 LEU A N 1
ATOM 1129 C CA . LEU A 1 142 ? 33.868 12.307 6.761 1.00 96.44 142 LEU A CA 1
ATOM 1130 C C . LEU A 1 142 ? 35.289 12.103 6.232 1.00 96.44 142 LEU A C 1
ATOM 1132 O O . LEU A 1 142 ? 35.814 12.977 5.543 1.00 96.44 142 LEU A O 1
ATOM 1136 N N . TYR A 1 143 ? 35.888 10.936 6.479 1.00 96.81 143 TYR A N 1
ATOM 1137 C CA . TYR A 1 143 ? 37.205 10.601 5.934 1.00 96.81 143 TYR A CA 1
ATOM 1138 C C . TYR A 1 143 ? 37.199 10.568 4.403 1.00 96.81 143 TYR A C 1
ATOM 1140 O O . TYR A 1 143 ? 38.074 11.162 3.771 1.00 96.81 143 TYR A O 1
ATOM 1148 N N . GLY A 1 144 ? 36.199 9.923 3.796 1.00 92.69 144 GLY A N 1
ATOM 1149 C CA . GLY A 1 144 ? 36.065 9.855 2.341 1.00 92.69 144 GLY A CA 1
ATOM 1150 C C . GLY A 1 144 ? 35.931 11.238 1.699 1.00 92.69 144 GLY A C 1
ATOM 1151 O O . GLY A 1 144 ? 36.638 11.550 0.738 1.00 92.69 144 GLY A O 1
ATOM 1152 N N . GLY A 1 145 ? 35.084 12.099 2.269 1.00 95.69 145 GLY A N 1
ATOM 1153 C CA . GLY A 1 145 ? 34.893 13.473 1.808 1.00 95.69 145 GLY A CA 1
ATOM 1154 C C . GLY A 1 145 ? 36.159 14.317 1.942 1.00 95.69 145 GLY A C 1
ATOM 1155 O O . GLY A 1 145 ? 36.548 14.998 0.992 1.00 95.69 145 GLY A O 1
ATOM 1156 N N . LEU A 1 146 ? 36.851 14.225 3.081 1.00 96.00 146 LEU A N 1
ATOM 1157 C CA . LEU A 1 146 ? 38.073 14.987 3.338 1.00 96.00 146 LEU A CA 1
ATOM 1158 C C . LEU A 1 146 ? 39.176 14.659 2.322 1.00 96.00 146 LEU A C 1
ATOM 1160 O O . LEU A 1 146 ? 39.824 15.565 1.792 1.00 96.00 146 LEU A O 1
ATOM 1164 N N . VAL A 1 147 ? 39.366 13.375 2.002 1.00 96.12 147 VAL A N 1
ATOM 1165 C CA . VAL A 1 147 ? 40.365 12.936 1.012 1.00 96.12 147 VAL A CA 1
ATOM 1166 C C . VAL A 1 147 ? 40.050 13.502 -0.370 1.00 96.12 147 VAL A C 1
ATOM 1168 O O . VAL A 1 147 ? 40.948 13.981 -1.069 1.00 96.12 147 VAL A O 1
ATOM 1171 N N . LEU A 1 148 ? 38.778 13.473 -0.765 1.00 94.94 148 LEU A N 1
ATOM 1172 C CA . LEU A 1 148 ? 38.346 13.917 -2.084 1.00 94.94 148 LEU A CA 1
ATOM 1173 C C . LEU A 1 148 ? 38.478 15.440 -2.233 1.00 94.94 148 LEU A C 1
ATOM 1175 O O . LEU A 1 148 ? 39.078 15.906 -3.203 1.00 94.94 148 LEU A O 1
ATOM 1179 N N . ILE A 1 149 ? 38.037 16.203 -1.226 1.00 96.31 149 ILE A N 1
ATOM 1180 C CA . ILE A 1 149 ? 38.192 17.665 -1.170 1.00 96.31 149 ILE A CA 1
ATOM 1181 C C . ILE A 1 149 ? 39.670 18.054 -1.245 1.00 96.31 149 ILE A C 1
ATOM 1183 O O . ILE A 1 149 ? 40.043 18.909 -2.048 1.00 96.31 149 ILE A O 1
ATOM 1187 N N . THR A 1 150 ? 40.527 17.396 -0.463 1.00 94.44 150 THR A N 1
ATOM 1188 C CA . THR A 1 150 ? 41.966 17.699 -0.436 1.00 94.44 150 THR A CA 1
ATOM 1189 C C . THR A 1 150 ? 42.615 17.480 -1.805 1.00 94.44 150 THR A C 1
ATOM 1191 O O . THR A 1 150 ? 43.395 18.317 -2.261 1.00 94.44 150 THR A O 1
ATOM 1194 N N . ARG A 1 151 ? 42.258 16.400 -2.516 1.00 94.44 151 ARG A N 1
ATOM 1195 C CA . ARG A 1 151 ? 42.757 16.142 -3.879 1.00 94.44 151 ARG A CA 1
ATOM 1196 C C . ARG A 1 151 ? 42.271 17.186 -4.882 1.00 94.44 151 ARG A C 1
ATOM 1198 O O . ARG A 1 151 ? 43.067 17.660 -5.691 1.00 94.44 151 ARG A O 1
ATOM 1205 N N . CYS A 1 152 ? 40.997 17.567 -4.822 1.00 94.56 152 CYS A N 1
ATOM 1206 C CA . CYS A 1 152 ? 40.450 18.620 -5.677 1.00 94.56 152 CYS A CA 1
ATOM 1207 C C . CYS A 1 152 ? 41.177 19.950 -5.457 1.00 94.56 152 CYS A C 1
ATOM 1209 O O . CYS A 1 152 ? 41.605 20.579 -6.425 1.00 94.56 152 CYS A O 1
ATOM 1211 N N . LEU A 1 153 ? 41.383 20.341 -4.197 1.00 95.62 153 LEU A N 1
ATOM 1212 C CA . LEU A 1 153 ? 42.125 21.550 -3.850 1.00 95.62 153 LEU A CA 1
ATOM 1213 C C . LEU A 1 153 ? 43.557 21.502 -4.389 1.00 95.62 153 LEU A C 1
ATOM 1215 O O . LEU A 1 153 ? 43.985 22.460 -5.027 1.00 95.62 153 LEU A O 1
ATOM 1219 N N . ALA A 1 154 ? 44.275 20.389 -4.221 1.00 94.25 154 ALA A N 1
ATOM 1220 C CA . ALA A 1 154 ? 45.641 20.245 -4.728 1.00 94.25 154 ALA A CA 1
ATOM 1221 C C . ALA A 1 154 ? 45.740 20.462 -6.252 1.00 94.25 154 ALA A C 1
ATOM 1223 O O . ALA A 1 154 ? 46.630 21.174 -6.717 1.00 94.25 154 ALA A O 1
ATOM 1224 N N . VAL A 1 155 ? 44.802 19.914 -7.034 1.00 95.00 155 VAL A N 1
ATOM 1225 C CA . VAL A 1 155 ? 44.758 20.114 -8.496 1.00 95.00 155 VAL A CA 1
ATOM 1226 C C . VAL A 1 155 ? 44.445 21.567 -8.854 1.00 95.00 155 VAL A C 1
ATOM 1228 O O . VAL A 1 155 ? 45.062 22.120 -9.765 1.00 95.00 155 VAL A O 1
ATOM 1231 N N . ILE A 1 156 ? 43.510 22.200 -8.141 1.00 94.56 156 ILE A N 1
ATOM 1232 C CA . ILE A 1 156 ? 43.161 23.611 -8.349 1.00 94.56 156 ILE A CA 1
ATOM 1233 C C . ILE A 1 156 ? 44.375 24.499 -8.063 1.00 94.56 156 ILE A C 1
ATOM 1235 O O . ILE A 1 156 ? 44.741 25.317 -8.906 1.00 94.56 156 ILE A O 1
ATOM 1239 N N . PHE A 1 157 ? 45.051 24.296 -6.930 1.00 95.00 157 PHE A N 1
ATOM 1240 C CA . PHE A 1 157 ? 46.258 25.043 -6.579 1.00 95.00 157 PHE A CA 1
ATOM 1241 C C . PHE A 1 157 ? 47.381 24.834 -7.599 1.00 95.00 157 PHE A C 1
ATOM 1243 O O . PHE A 1 157 ? 48.002 25.811 -8.015 1.00 95.00 157 PHE A O 1
ATOM 1250 N N . ALA A 1 158 ? 47.602 23.604 -8.069 1.00 93.50 158 ALA A N 1
ATOM 1251 C CA . ALA A 1 158 ? 48.593 23.321 -9.105 1.00 93.50 158 ALA A CA 1
ATOM 1252 C C . ALA A 1 158 ? 48.274 24.039 -10.428 1.00 93.50 158 ALA A C 1
ATOM 1254 O O . ALA A 1 158 ? 49.164 24.644 -11.027 1.00 93.50 158 ALA A O 1
ATOM 1255 N N . LYS A 1 159 ? 47.007 24.038 -10.866 1.00 92.44 159 LYS A N 1
ATOM 1256 C CA . LYS A 1 159 ? 46.580 24.768 -12.072 1.00 92.44 159 LYS A CA 1
ATOM 1257 C C . LYS A 1 159 ? 46.738 26.278 -11.924 1.00 92.44 159 LYS A C 1
ATOM 1259 O O . LYS A 1 159 ? 47.226 26.922 -12.846 1.00 92.44 159 LYS A O 1
ATOM 1264 N N . ILE A 1 160 ? 46.367 26.840 -10.774 1.00 93.06 160 ILE A N 1
ATOM 1265 C CA . ILE A 1 160 ? 46.539 28.273 -10.494 1.00 93.06 160 ILE A CA 1
ATOM 1266 C C . ILE A 1 160 ? 48.025 28.642 -10.499 1.00 93.06 160 ILE A C 1
ATOM 1268 O O . ILE A 1 160 ? 48.399 29.662 -11.075 1.00 93.06 160 ILE A O 1
ATOM 1272 N N . TYR A 1 161 ? 48.879 27.811 -9.899 1.00 93.50 161 TYR A N 1
ATOM 1273 C CA . TYR A 1 161 ? 50.323 28.027 -9.883 1.00 93.50 161 TYR A CA 1
ATOM 1274 C C . TYR A 1 161 ? 50.923 27.998 -11.295 1.00 93.50 161 TYR A C 1
ATOM 1276 O O . TYR A 1 161 ? 51.659 28.912 -11.660 1.00 93.50 161 TYR A O 1
ATOM 1284 N N . GLN A 1 162 ? 50.562 27.006 -12.116 1.00 90.00 162 GLN A N 1
ATOM 1285 C CA . GLN A 1 162 ? 51.006 26.932 -13.513 1.00 90.00 162 GLN A CA 1
ATOM 1286 C C . GLN A 1 162 ? 50.506 28.119 -14.341 1.00 90.00 162 GLN A C 1
ATOM 1288 O O . GLN A 1 162 ? 51.277 28.703 -15.095 1.00 90.00 162 GLN A O 1
ATOM 1293 N N . TYR A 1 163 ? 49.246 28.522 -14.167 1.00 89.62 163 TYR A N 1
ATOM 1294 C CA . TYR A 1 163 ? 48.686 29.684 -14.853 1.00 89.62 163 TYR A CA 1
ATOM 1295 C C . TYR A 1 163 ? 49.433 30.975 -14.494 1.00 89.62 163 TYR A C 1
ATOM 1297 O O . TYR A 1 163 ? 49.795 31.741 -15.381 1.00 89.62 163 TYR A O 1
ATOM 1305 N N . ARG A 1 164 ? 49.729 31.190 -13.204 1.00 87.44 164 ARG A N 1
ATOM 1306 C CA . ARG A 1 164 ? 50.510 32.351 -12.751 1.00 87.44 164 ARG A CA 1
ATOM 1307 C C . ARG A 1 164 ? 51.945 32.322 -13.266 1.00 87.44 164 ARG A C 1
ATOM 1309 O O . ARG A 1 164 ? 52.438 33.355 -13.691 1.00 87.44 164 ARG A O 1
ATOM 1316 N N . ARG A 1 165 ? 52.604 31.161 -13.269 1.00 85.94 165 ARG A N 1
ATOM 1317 C CA . ARG A 1 165 ? 53.966 31.016 -13.802 1.00 85.94 165 ARG A CA 1
ATOM 1318 C C . ARG A 1 165 ? 54.030 31.333 -15.299 1.00 85.94 165 ARG A C 1
ATOM 1320 O O . ARG A 1 165 ? 54.850 32.144 -15.706 1.00 85.94 165 ARG A O 1
ATOM 1327 N N . ASN A 1 166 ? 53.096 30.799 -16.085 1.00 76.19 166 ASN A N 1
ATOM 1328 C CA . ASN A 1 166 ? 53.023 31.055 -17.525 1.00 76.19 166 ASN A CA 1
ATOM 1329 C C . ASN A 1 166 ? 52.696 32.523 -17.871 1.00 76.19 166 ASN A C 1
ATOM 1331 O O . ASN A 1 166 ? 52.988 32.953 -18.980 1.00 76.19 166 ASN A O 1
ATOM 1335 N N . GLN A 1 167 ? 52.100 33.292 -16.949 1.00 69.12 167 GLN A N 1
ATOM 1336 C CA . GLN A 1 167 ? 51.904 34.740 -17.105 1.00 69.12 167 GLN A CA 1
ATOM 1337 C C . GLN A 1 167 ? 53.124 35.585 -16.706 1.00 69.12 167 GLN A C 1
ATOM 1339 O O . GLN A 1 167 ? 53.188 36.740 -17.108 1.00 69.12 167 GLN A O 1
ATOM 1344 N N . ILE A 1 168 ? 54.070 35.040 -15.934 1.00 61.44 168 ILE A N 1
ATOM 1345 C CA . ILE A 1 168 ? 55.291 35.741 -15.488 1.00 61.44 168 ILE A CA 1
ATOM 1346 C C . ILE A 1 168 ? 56.466 35.496 -16.461 1.00 61.44 168 ILE A C 1
ATOM 1348 O O . ILE A 1 168 ? 57.310 36.369 -16.635 1.00 61.44 168 ILE A O 1
ATOM 1352 N N . ASP A 1 169 ? 56.480 34.365 -17.177 1.00 57.91 169 ASP A N 1
ATOM 1353 C CA . ASP A 1 169 ? 57.493 34.040 -18.198 1.00 57.91 169 ASP A CA 1
ATOM 1354 C C . ASP A 1 169 ? 57.417 34.777 -19.580 1.00 57.91 169 ASP A C 1
ATOM 1356 O O . ASP A 1 169 ? 58.344 34.587 -20.367 1.00 57.91 169 ASP A O 1
ATOM 1360 N N . PRO A 1 170 ? 56.429 35.633 -19.948 1.00 54.59 170 PRO A N 1
ATOM 1361 C CA . PRO A 1 170 ? 56.479 36.389 -21.207 1.00 54.59 170 PRO A CA 1
ATOM 1362 C C . PRO A 1 170 ? 57.279 37.708 -21.148 1.00 54.59 170 PRO A C 1
ATOM 1364 O O . PRO A 1 170 ? 57.567 38.263 -22.205 1.00 54.59 170 PRO A O 1
ATOM 1367 N N . GLU A 1 171 ? 57.680 38.216 -19.972 1.00 54.91 171 GLU A N 1
ATOM 1368 C CA . GLU A 1 171 ? 58.423 39.494 -19.863 1.00 54.91 171 GLU A CA 1
ATOM 1369 C C . GLU A 1 171 ? 59.960 39.358 -19.882 1.00 54.91 171 GLU A C 1
ATOM 1371 O O . GLU A 1 171 ? 60.662 40.352 -20.066 1.00 54.91 171 GLU A O 1
ATOM 1376 N N . THR A 1 172 ? 60.532 38.155 -19.773 1.00 52.25 172 THR A N 1
ATOM 1377 C CA . THR A 1 172 ? 62.003 37.976 -19.766 1.00 52.25 172 THR A CA 1
ATOM 1378 C C . THR A 1 172 ? 62.638 37.849 -21.160 1.00 52.25 172 THR A C 1
ATOM 1380 O O . THR A 1 172 ? 63.863 37.824 -21.271 1.00 52.25 172 THR A O 1
ATOM 1383 N N . LEU A 1 173 ? 61.845 37.849 -22.242 1.00 51.53 173 LEU A N 1
ATOM 1384 C CA . LEU A 1 173 ? 62.340 37.836 -23.632 1.00 51.53 173 LEU A CA 1
ATOM 1385 C C . LEU A 1 173 ? 62.519 39.229 -24.268 1.00 51.53 173 LEU A C 1
ATOM 1387 O O . LEU A 1 173 ? 63.015 39.308 -25.388 1.00 51.53 173 LEU A O 1
ATOM 1391 N N . GLN A 1 174 ? 62.168 40.324 -23.583 1.00 48.59 174 GLN A N 1
ATOM 1392 C CA . GLN A 1 174 ? 62.409 41.693 -24.080 1.00 48.59 174 GLN A CA 1
ATOM 1393 C C . GLN A 1 174 ? 63.631 42.396 -23.462 1.00 48.59 174 GLN A C 1
ATOM 1395 O O . GLN A 1 174 ? 63.911 43.530 -23.833 1.00 48.59 174 GLN A O 1
ATOM 1400 N N . GLN A 1 175 ? 64.394 41.748 -22.573 1.00 50.16 175 GLN A N 1
ATOM 1401 C CA . GLN A 1 175 ? 65.634 42.320 -22.008 1.00 50.16 175 GLN A CA 1
ATOM 1402 C C . GLN A 1 175 ? 66.936 41.810 -22.655 1.00 50.16 175 GLN A C 1
ATOM 1404 O O . GLN A 1 175 ? 68.013 42.169 -22.193 1.00 50.16 175 GLN A O 1
ATOM 1409 N N . ASN A 1 176 ? 66.860 41.019 -23.733 1.00 45.03 176 ASN A N 1
ATOM 1410 C CA . ASN A 1 176 ? 68.028 40.546 -24.495 1.00 45.03 176 ASN A CA 1
ATOM 1411 C C . ASN A 1 176 ? 67.924 40.876 -26.001 1.00 45.03 176 ASN A C 1
ATOM 1413 O O . ASN A 1 176 ? 68.144 40.001 -26.840 1.00 45.03 176 ASN A O 1
ATOM 1417 N N . ILE A 1 177 ? 67.576 42.122 -26.344 1.00 43.16 177 ILE A N 1
ATOM 1418 C CA . ILE A 1 177 ? 67.862 42.730 -27.659 1.00 43.16 177 ILE A CA 1
ATOM 1419 C C . ILE A 1 177 ? 68.533 44.078 -27.418 1.00 43.16 177 ILE A C 1
ATOM 1421 O O . ILE A 1 177 ? 67.982 44.852 -26.605 1.00 43.16 177 ILE A O 1
#

Sequence (177 aa):
MTNWEYVPQSAFSPYLQAYTVPVNYGECNCGLSFKCTQSSGGMMSGCYPLKSILQTKLYCFYDQNCIDSNGNFTRLNMSTLEKSQFNLNSIIESILNNLMIEEYKSDISYENYFNQCKPSSCSYSYIKTHDITQTTMFLVSLYGGLVLITRCLAVIFAKIYQYRRNQIDPETLQQNI

Solvent-accessible surface area (backbone atoms only — not comparable to full-atom values): 10860 Å² total; per-residue (Å²): 138,70,42,55,42,80,54,81,75,75,86,89,66,101,61,94,72,88,48,70,44,58,42,65,44,86,92,27,47,18,72,83,35,56,82,38,59,32,80,52,65,64,29,34,40,39,51,34,62,68,63,10,52,29,65,15,34,46,44,29,71,49,36,44,68,26,72,35,82,84,59,86,61,80,64,47,75,64,81,74,48,81,81,47,76,67,60,48,84,40,35,39,46,64,41,53,76,55,69,65,65,71,75,92,73,89,86,66,62,62,67,62,51,50,63,71,63,60,70,94,72,88,83,85,79,83,84,67,91,76,52,71,67,59,57,51,52,50,52,54,50,50,55,54,50,52,55,52,52,52,52,52,50,52,54,50,52,52,51,52,51,50,54,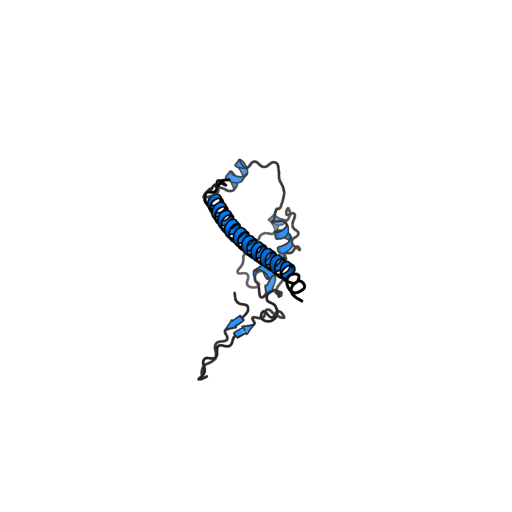54,50,66,66,60,65,71,66,71,73,73,78,79,119

Mean predicted aligned error: 16.42 Å

Secondary structure (DSSP, 8-state):
--SEEEEPPPS--SS---EEEE-EETTEETTT-TT-EEEETTEEEESSHHHHHHHSBGGGGG-HHHH-TT--SPPPPGGGSTT-SS-TTSBHHHHHHTTT-----SS--HHHHHHHH--S--------S--HHHHHHHHHHHHHHHHHHHHHHHHHHHHHHHHHHHHHTTSTTSS--

pLDDT: mean 81.92, std 12.19, range [43.16, 96.81]

Foldseek 3Di:
DAQWDWDDDDDDDPDPDTDIAGDDDVPATCVVPCLDWDDDQQQIDGNDVVSSQQQGFQLLQQDCSNVDPVNPDDHDDCVVCVLFPDDSRDGNNVCVVVVVDRDDDPDDDVVVVCVVVVDPDDDDDDPDPDDPVVVVVVVVVVVVVVVVVVVVVVVVVVVVVVVVVVVVPPPVVVVPD

Radius of gyration: 33.87 Å; Cα contacts (8 Å, |Δi|>4): 159; chains: 1; bounding box: 94×71×64 Å